Protein AF-A0A484YH81-F1 (afdb_monomer_lite)

Organism: NCBI:txid69218

InterPro domains:
  IPR007045 5-keto 4-deoxyuronate isomerase [PTHR38461] (2-57)
  IPR011051 RmlC-like cupin domain superfamily [SSF51182] (2-67)
  IPR021120 KduI/IolB isomerase [PF04962] (4-60)
  IPR027449 5-keto-4-deoxyuronate isomerase, N-terminal [G3DSA:2.60.120.520] (1-71)

pLDDT: mean 88.34, std 7.12, range [60.19, 95.25]

Foldseek 3Di:
DQADQQFKKKKKFWQKAWKWKAFPNDIDTAGHGKMKIGFGPTHDIDIGHPDPVMDGDMDIDIDGDPDGDDMDID

Sequence (74 aa):
MSYFLERRELGVINIGGPGTITVDGQCYEIGHRDALYVGKGAKEVVFASIDSGKTCEVLLQLRPGPYLLSHQKK

Secondary structure (DSSP, 8-state):
--STTTTEEEEEEE-SS-EEEEETTEEEEE-TT-EEEE-TT---EEEEESBTTB---EEEEEEE-SS----EE-

Structure (mmCIF, N/CA/C/O backbone):
data_AF-A0A484YH81-F1
#
_entry.id   AF-A0A484YH81-F1
#
loop_
_atom_site.group_PDB
_atom_site.id
_atom_site.type_symbol
_atom_site.label_atom_id
_atom_site.label_alt_id
_atom_site.label_comp_id
_atom_site.label_asym_id
_atom_site.label_entity_id
_atom_site.label_seq_id
_atom_site.pdbx_PDB_ins_code
_atom_site.Cartn_x
_atom_site.Cartn_y
_atom_site.Cartn_z
_atom_site.occupancy
_atom_site.B_iso_or_equiv
_atom_site.auth_seq_id
_atom_site.auth_comp_id
_atom_site.auth_asym_id
_atom_site.auth_atom_id
_atom_site.pdbx_PDB_model_num
ATOM 1 N N . MET A 1 1 ? -2.923 2.283 20.604 1.00 60.19 1 MET A N 1
ATOM 2 C CA . MET A 1 1 ? -3.108 2.159 19.148 1.00 60.19 1 MET A CA 1
ATOM 3 C C . MET A 1 1 ? -3.162 0.691 18.811 1.00 60.19 1 MET A C 1
ATOM 5 O O . MET A 1 1 ? -2.348 -0.053 19.347 1.00 60.19 1 MET A O 1
ATOM 9 N N . SER A 1 2 ? -4.117 0.293 17.982 1.00 82.50 2 SER A N 1
ATOM 10 C CA . SER A 1 2 ? -4.368 -1.114 17.653 1.00 82.50 2 SER A CA 1
ATOM 11 C C . SER A 1 2 ? -3.851 -1.504 16.265 1.00 82.50 2 SER A C 1
ATOM 13 O O . SER A 1 2 ? -3.626 -2.684 16.032 1.00 82.50 2 SER A O 1
ATOM 15 N N . TYR A 1 3 ? -3.650 -0.542 15.355 1.00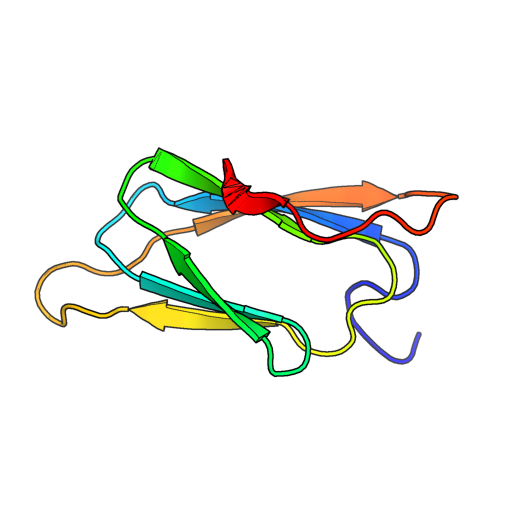 83.56 3 TYR A N 1
ATOM 16 C CA . TYR A 1 3 ? -3.146 -0.780 13.995 1.00 83.56 3 TYR A CA 1
ATOM 17 C C . TYR A 1 3 ? -2.476 0.474 13.398 1.00 83.56 3 TYR A C 1
ATOM 19 O O . TYR A 1 3 ? -2.643 1.590 13.898 1.00 83.56 3 TYR A O 1
ATOM 27 N N . PHE A 1 4 ? -1.680 0.288 12.340 1.00 85.69 4 PHE A N 1
ATOM 28 C CA . PHE A 1 4 ? -0.715 1.278 11.834 1.00 85.69 4 PHE A CA 1
ATOM 29 C C . PHE A 1 4 ? -1.350 2.593 11.345 1.00 85.69 4 PHE A C 1
ATOM 31 O O . PHE A 1 4 ? -0.846 3.678 11.653 1.00 85.69 4 PHE A O 1
ATOM 38 N N . LEU A 1 5 ? -2.481 2.516 10.634 1.00 87.44 5 LEU A N 1
ATOM 39 C CA . LEU A 1 5 ? -3.159 3.671 10.028 1.00 87.44 5 LEU A CA 1
ATOM 40 C C . LEU A 1 5 ? -4.397 4.142 10.809 1.00 87.44 5 LEU A C 1
ATOM 42 O O . LEU A 1 5 ? -5.221 4.881 10.279 1.00 87.44 5 LEU A O 1
ATOM 46 N N . GLU A 1 6 ? -4.514 3.802 12.098 1.00 85.94 6 GLU A N 1
ATOM 47 C CA . GLU A 1 6 ? -5.657 4.183 12.955 1.00 85.94 6 GLU A CA 1
ATOM 48 C C . GLU A 1 6 ? -5.940 5.696 12.956 1.00 85.94 6 GLU A C 1
ATOM 50 O O . GLU A 1 6 ? -7.089 6.139 12.997 1.00 85.94 6 GLU A O 1
ATOM 55 N N . ARG A 1 7 ? -4.883 6.513 12.884 1.00 87.69 7 ARG A N 1
ATOM 56 C CA . ARG A 1 7 ? -4.970 7.985 12.887 1.00 87.69 7 ARG A CA 1
ATOM 57 C C . ARG A 1 7 ? -4.116 8.644 11.802 1.00 87.69 7 ARG A C 1
ATOM 59 O O . ARG A 1 7 ? -3.803 9.831 11.899 1.00 87.69 7 ARG A O 1
ATOM 66 N N . ARG A 1 8 ? -3.682 7.868 10.809 1.00 88.81 8 ARG A N 1
ATOM 67 C CA . ARG A 1 8 ? -2.751 8.306 9.768 1.00 88.81 8 ARG A CA 1
ATOM 68 C C . ARG A 1 8 ? -3.256 7.878 8.407 1.00 88.81 8 ARG A C 1
ATOM 70 O O . ARG A 1 8 ? -3.796 6.794 8.264 1.00 88.81 8 ARG A O 1
ATOM 77 N N . GLU A 1 9 ? -3.025 8.723 7.430 1.00 90.75 9 GLU A N 1
ATOM 78 C CA . GLU A 1 9 ? -3.144 8.401 6.018 1.00 90.75 9 GLU A CA 1
ATOM 79 C C . GLU A 1 9 ? -1.754 8.028 5.498 1.00 90.75 9 GLU A C 1
ATOM 81 O O . GLU A 1 9 ? -0.738 8.524 6.006 1.00 90.75 9 GLU A O 1
ATOM 86 N N . LEU A 1 10 ? -1.711 7.173 4.484 1.00 92.12 10 LEU A N 1
ATOM 87 C CA . LEU A 1 10 ? -0.480 6.692 3.876 1.00 92.12 10 LEU A CA 1
ATOM 88 C C . LEU A 1 10 ? -0.511 6.937 2.369 1.00 92.12 10 LEU A C 1
ATOM 90 O O . LEU A 1 10 ? -1.378 6.438 1.665 1.00 92.12 10 LEU A O 1
ATOM 94 N N . GLY A 1 11 ? 0.459 7.694 1.870 1.00 93.19 11 GLY A N 1
ATOM 95 C CA . GLY A 1 11 ? 0.798 7.721 0.453 1.00 93.19 11 GLY A CA 1
ATOM 96 C C . GLY A 1 11 ? 1.876 6.684 0.166 1.00 93.19 11 GLY A C 1
ATOM 97 O O . GLY A 1 11 ? 2.877 6.628 0.881 1.00 93.19 11 GLY A O 1
ATOM 98 N N . VAL A 1 12 ? 1.674 5.886 -0.874 1.00 94.62 12 VAL A N 1
ATOM 99 C CA . VAL A 1 12 ? 2.642 4.918 -1.385 1.00 94.62 12 VAL A CA 1
ATOM 100 C C . VAL A 1 12 ? 2.992 5.295 -2.813 1.00 94.62 12 VAL A C 1
ATOM 102 O O . VAL A 1 12 ? 2.092 5.556 -3.606 1.00 94.62 12 VAL A O 1
ATOM 105 N N . ILE A 1 13 ? 4.279 5.305 -3.149 1.00 93.94 13 ILE A N 1
ATOM 106 C CA . ILE A 1 13 ? 4.759 5.459 -4.527 1.00 93.94 13 ILE A CA 1
ATOM 107 C C . ILE A 1 13 ? 5.703 4.300 -4.822 1.00 93.94 13 ILE A C 1
ATOM 109 O O . ILE A 1 13 ? 6.682 4.122 -4.096 1.00 93.94 13 ILE A O 1
ATOM 113 N N . ASN A 1 14 ? 5.429 3.527 -5.871 1.00 93.94 14 ASN A N 1
ATOM 114 C CA . ASN A 1 14 ? 6.337 2.472 -6.309 1.00 93.94 14 ASN A CA 1
ATOM 115 C C . ASN A 1 14 ? 7.450 3.064 -7.178 1.00 93.94 14 ASN A C 1
ATOM 117 O O . ASN A 1 14 ? 7.192 3.701 -8.194 1.00 93.94 14 ASN A O 1
ATOM 121 N N . ILE A 1 15 ? 8.695 2.853 -6.779 1.00 93.75 15 ILE A N 1
ATOM 122 C CA . ILE A 1 15 ? 9.902 3.267 -7.500 1.00 93.75 15 ILE A CA 1
ATOM 123 C C . ILE A 1 15 ? 10.669 2.071 -8.084 1.00 93.75 15 ILE A C 1
ATOM 125 O O . ILE A 1 15 ? 11.655 2.276 -8.785 1.00 93.75 15 ILE A O 1
ATOM 129 N N . GLY A 1 16 ? 10.203 0.845 -7.829 1.00 91.50 16 GLY A N 1
ATOM 130 C CA . GLY A 1 16 ? 10.818 -0.400 -8.281 1.00 91.50 16 GLY A CA 1
ATOM 131 C C . GLY A 1 16 ? 10.015 -1.133 -9.361 1.00 91.50 16 GLY A C 1
ATOM 132 O O . GLY A 1 16 ? 9.352 -0.534 -10.209 1.00 91.50 16 GLY A O 1
ATOM 133 N N . GLY A 1 17 ? 10.111 -2.462 -9.349 1.00 91.62 17 GLY A N 1
ATOM 134 C CA . GLY A 1 17 ? 9.377 -3.371 -10.229 1.00 91.62 17 GLY A CA 1
ATOM 135 C C . GLY A 1 17 ? 7.874 -3.450 -9.929 1.00 91.62 17 GLY A C 1
ATOM 136 O O . GLY A 1 17 ? 7.407 -2.915 -8.924 1.00 91.62 17 GLY A O 1
ATOM 137 N N . PRO A 1 18 ? 7.088 -4.109 -10.797 1.00 93.62 18 PRO A N 1
ATOM 138 C CA . PRO A 1 18 ? 5.651 -4.260 -10.595 1.00 93.62 18 PRO A CA 1
ATOM 139 C C . PRO A 1 18 ? 5.349 -5.067 -9.327 1.00 93.62 18 PRO A C 1
ATOM 141 O O . PRO A 1 18 ? 5.976 -6.091 -9.040 1.00 93.62 18 PRO A O 1
ATOM 144 N N . GLY A 1 19 ? 4.356 -4.608 -8.576 1.00 93.88 19 GLY A N 1
ATOM 145 C CA . GLY A 1 19 ? 3.935 -5.224 -7.327 1.00 93.88 19 GLY A CA 1
ATOM 146 C C . GLY A 1 19 ? 2.434 -5.132 -7.112 1.00 93.88 19 GLY A C 1
ATOM 147 O O . GLY A 1 19 ? 1.702 -4.552 -7.910 1.00 93.88 19 GLY A O 1
ATOM 148 N N . THR A 1 20 ? 1.979 -5.687 -5.999 1.00 94.94 20 THR A N 1
ATOM 149 C CA . THR A 1 20 ? 0.606 -5.542 -5.523 1.00 94.94 20 THR A CA 1
ATOM 150 C C . THR A 1 20 ? 0.602 -4.974 -4.115 1.00 94.94 20 THR A C 1
ATOM 152 O O . THR A 1 20 ? 1.439 -5.337 -3.285 1.00 94.94 20 THR A O 1
ATOM 155 N N . ILE A 1 21 ? -0.364 -4.106 -3.833 1.00 94.81 21 ILE A N 1
ATOM 156 C CA . ILE A 1 21 ? -0.651 -3.615 -2.490 1.00 94.81 21 ILE A CA 1
ATOM 157 C C . ILE A 1 21 ? -2.054 -4.066 -2.120 1.00 94.81 21 ILE A C 1
ATOM 159 O O . ILE A 1 21 ? -3.017 -3.692 -2.783 1.00 94.81 21 ILE A O 1
ATOM 163 N N . THR A 1 22 ? -2.178 -4.842 -1.051 1.00 95.25 22 THR A N 1
ATOM 164 C CA . THR A 1 22 ? -3.472 -5.276 -0.525 1.00 95.25 22 THR A CA 1
ATOM 165 C C . THR A 1 22 ? -3.815 -4.457 0.707 1.00 95.25 22 THR A C 1
ATOM 167 O O . THR A 1 22 ? -3.048 -4.451 1.665 1.00 95.25 22 THR A O 1
ATOM 170 N N . VAL A 1 23 ? -4.957 -3.773 0.689 1.00 94.69 23 VAL A N 1
ATOM 171 C CA . VAL A 1 23 ? -5.468 -2.968 1.806 1.00 94.69 23 VAL A CA 1
ATOM 172 C C . VAL A 1 23 ? -6.767 -3.590 2.297 1.00 94.69 23 VAL A C 1
ATOM 174 O O . VAL A 1 23 ? -7.736 -3.632 1.544 1.00 94.69 23 VAL A O 1
ATOM 177 N N . ASP A 1 24 ? -6.787 -4.096 3.532 1.00 92.62 24 ASP A N 1
ATOM 178 C CA . ASP A 1 24 ? -7.960 -4.747 4.145 1.00 92.62 24 ASP A CA 1
ATOM 179 C C . ASP A 1 24 ? -8.662 -5.765 3.210 1.00 92.62 24 ASP A C 1
ATOM 181 O O . ASP A 1 24 ? -9.888 -5.831 3.113 1.00 92.62 24 ASP A O 1
ATOM 185 N N . GLY A 1 25 ? -7.863 -6.554 2.481 1.00 93.06 25 GLY A N 1
ATOM 186 C CA . GLY A 1 25 ? -8.332 -7.568 1.529 1.00 93.06 25 GLY A CA 1
ATOM 187 C C . GLY A 1 25 ? -8.581 -7.077 0.095 1.00 93.06 25 GLY A C 1
ATOM 188 O O . GLY A 1 25 ? -8.756 -7.905 -0.797 1.00 93.06 25 GLY A O 1
ATOM 189 N N . GLN A 1 26 ? -8.551 -5.769 -0.175 1.00 93.06 26 GLN A N 1
ATOM 190 C CA . GLN A 1 26 ? -8.617 -5.234 -1.540 1.00 93.06 26 GLN A CA 1
ATOM 191 C C . GLN A 1 26 ? -7.229 -5.160 -2.169 1.00 93.06 26 GLN A C 1
ATOM 193 O O . GLN A 1 26 ? -6.372 -4.422 -1.689 1.00 93.06 26 GLN A O 1
ATOM 198 N N . CYS A 1 27 ? -7.022 -5.901 -3.255 1.00 94.06 27 CYS A N 1
ATOM 199 C CA . CYS A 1 27 ? -5.760 -5.929 -3.986 1.00 94.06 27 CYS A CA 1
ATOM 200 C C . CYS A 1 27 ? -5.700 -4.821 -5.046 1.00 94.06 27 CYS A C 1
ATOM 202 O O . CYS A 1 27 ? -6.611 -4.680 -5.863 1.00 94.06 27 CYS A O 1
ATOM 204 N N . TYR A 1 28 ? -4.601 -4.074 -5.053 1.00 93.75 28 TYR A N 1
ATOM 205 C CA . TYR A 1 28 ? -4.271 -3.056 -6.039 1.00 93.75 28 TYR A CA 1
ATOM 206 C C . TYR A 1 28 ? -2.969 -3.447 -6.733 1.00 93.75 28 TYR A C 1
ATOM 208 O O . TYR A 1 28 ? -1.924 -3.530 -6.092 1.00 93.75 28 TYR A O 1
ATOM 216 N N . GLU A 1 29 ? -3.003 -3.660 -8.044 1.00 93.81 29 GLU A N 1
ATOM 217 C CA . GLU A 1 29 ? -1.780 -3.797 -8.839 1.00 93.81 29 GLU A CA 1
ATOM 218 C C . GLU A 1 29 ? -1.107 -2.432 -8.965 1.00 93.81 29 GLU A C 1
ATOM 220 O O . GLU A 1 29 ? -1.783 -1.443 -9.241 1.00 93.81 29 GLU A O 1
ATOM 225 N N . ILE A 1 30 ? 0.205 -2.355 -8.769 1.00 93.44 30 ILE A N 1
ATOM 226 C CA . ILE A 1 30 ? 0.978 -1.111 -8.751 1.00 93.44 30 ILE A CA 1
ATOM 227 C C . ILE A 1 30 ? 2.204 -1.286 -9.646 1.00 93.44 30 ILE A C 1
ATOM 229 O O . ILE A 1 30 ? 3.127 -2.046 -9.340 1.00 93.44 30 ILE A O 1
ATOM 233 N N . GLY A 1 31 ? 2.211 -0.572 -10.768 1.00 91.62 31 GLY A N 1
ATOM 234 C CA . GLY A 1 31 ? 3.345 -0.506 -11.680 1.00 91.62 31 GLY A CA 1
ATOM 235 C C . GLY A 1 31 ? 4.453 0.418 -11.177 1.00 91.62 31 GLY A C 1
ATOM 236 O O . GLY A 1 31 ? 4.343 1.058 -10.133 1.00 91.62 31 GLY A O 1
ATOM 237 N N . HIS A 1 32 ? 5.542 0.502 -11.935 1.00 90.81 32 HIS A N 1
ATOM 238 C CA . HIS A 1 32 ? 6.614 1.456 -11.660 1.00 90.81 32 HIS A CA 1
ATOM 239 C C . HIS A 1 32 ? 6.097 2.897 -11.820 1.00 90.81 32 HIS A C 1
ATOM 241 O O . HIS A 1 32 ? 5.583 3.251 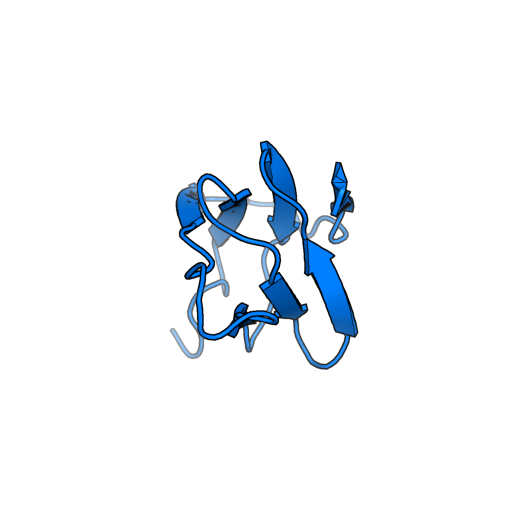-12.880 1.00 90.81 32 HIS A O 1
ATOM 247 N N . ARG A 1 33 ? 6.306 3.730 -10.795 1.00 90.81 33 ARG A N 1
ATOM 248 C CA . ARG A 1 33 ? 5.808 5.112 -10.629 1.00 90.81 33 ARG A CA 1
ATOM 249 C C . ARG A 1 33 ? 4.303 5.262 -10.408 1.00 90.81 33 ARG A C 1
ATOM 251 O O . ARG A 1 33 ? 3.843 6.400 -10.328 1.00 90.81 33 ARG A O 1
ATOM 258 N N . ASP A 1 34 ? 3.572 4.166 -10.234 1.00 94.00 34 ASP A N 1
ATOM 259 C CA . ASP A 1 34 ? 2.191 4.239 -9.758 1.00 94.00 34 ASP A CA 1
ATOM 260 C C . ASP A 1 34 ? 2.170 4.649 -8.281 1.00 94.00 34 ASP A C 1
ATOM 262 O O . ASP A 1 34 ? 3.088 4.344 -7.503 1.00 94.00 34 ASP A O 1
ATOM 266 N N . ALA A 1 35 ? 1.089 5.316 -7.887 1.00 91.88 35 ALA A N 1
ATOM 267 C CA . ALA A 1 35 ? 0.863 5.726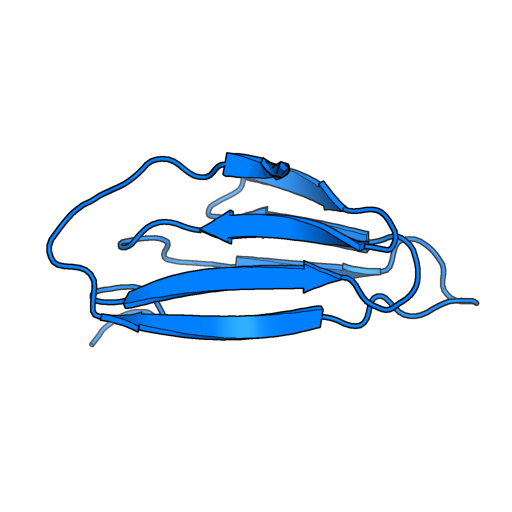 -6.516 1.00 91.88 35 ALA A CA 1
ATOM 268 C C . ALA A 1 35 ? -0.438 5.137 -5.966 1.00 91.88 35 ALA A C 1
ATOM 270 O O . ALA A 1 35 ? -1.470 5.093 -6.635 1.00 91.88 35 ALA A O 1
ATOM 271 N N . LEU A 1 36 ? -0.411 4.733 -4.699 1.00 94.00 36 LEU A N 1
A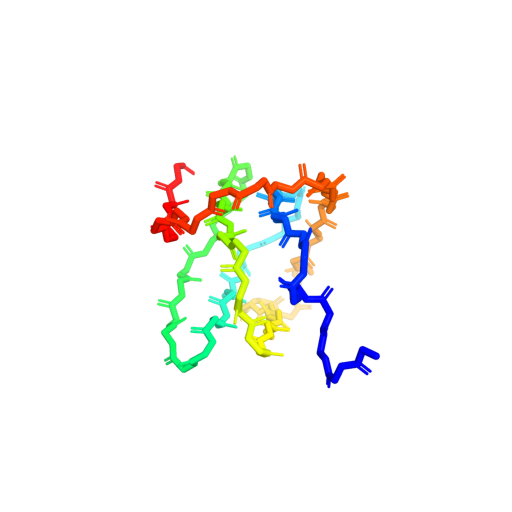TOM 272 C CA . LEU A 1 36 ? -1.606 4.357 -3.957 1.00 94.00 36 LEU A CA 1
ATOM 273 C C . LEU A 1 36 ? -1.753 5.264 -2.746 1.00 94.00 36 LEU A C 1
ATOM 275 O O . LEU A 1 36 ? -0.875 5.348 -1.889 1.00 94.00 36 LEU A O 1
ATOM 279 N N . TYR A 1 37 ? -2.895 5.925 -2.658 1.00 93.62 37 TYR A N 1
ATOM 280 C CA . TYR A 1 37 ? -3.312 6.623 -1.461 1.00 93.62 37 TYR A CA 1
ATOM 281 C C . TYR A 1 37 ? -4.176 5.696 -0.608 1.00 93.62 37 TYR A C 1
ATOM 283 O O . TYR A 1 37 ? -5.224 5.221 -1.045 1.00 93.62 37 TYR A O 1
ATOM 291 N N . VAL A 1 38 ? -3.737 5.457 0.624 1.00 92.00 38 VAL A N 1
ATOM 292 C CA . VAL A 1 38 ? -4.431 4.658 1.626 1.00 92.00 38 VAL A CA 1
ATOM 293 C C . VAL A 1 38 ? -4.968 5.596 2.702 1.00 92.00 38 VAL A C 1
ATOM 295 O O . VAL A 1 38 ? -4.210 6.206 3.461 1.00 92.00 38 VAL A O 1
ATOM 298 N N . GLY A 1 39 ? -6.292 5.722 2.760 1.00 87.88 39 GLY A N 1
ATOM 299 C CA . GLY A 1 39 ? -6.955 6.524 3.776 1.00 87.88 39 GLY A CA 1
ATOM 300 C C . GLY A 1 39 ? -6.748 6.008 5.199 1.00 87.88 39 GLY A C 1
ATOM 301 O O . GLY A 1 39 ? -6.387 4.854 5.444 1.00 87.88 39 GLY A O 1
ATOM 302 N N . LYS A 1 40 ? -7.015 6.899 6.153 1.00 88.25 40 LYS A N 1
ATOM 303 C CA . LYS A 1 40 ? -7.029 6.600 7.585 1.00 88.25 40 LYS A CA 1
ATOM 304 C C . LYS A 1 40 ? -8.009 5.474 7.905 1.00 88.25 40 LYS A C 1
ATOM 306 O O . LYS A 1 40 ? -9.126 5.470 7.402 1.00 88.25 40 LYS A O 1
ATOM 311 N N . GLY A 1 41 ? -7.631 4.587 8.818 1.00 86.38 41 GLY A N 1
ATOM 312 C CA . GLY A 1 41 ? -8.497 3.519 9.321 1.00 86.38 41 GLY A CA 1
ATOM 313 C C . GLY A 1 41 ? -8.200 2.135 8.748 1.00 86.38 41 GLY A C 1
ATOM 314 O O . GLY A 1 41 ? -8.724 1.165 9.289 1.00 86.38 41 GLY A O 1
ATOM 315 N N . ALA A 1 42 ? -7.338 2.033 7.730 1.00 90.12 42 ALA A N 1
ATOM 316 C CA . ALA A 1 42 ? -6.911 0.744 7.193 1.00 90.12 42 ALA A CA 1
ATOM 317 C C . ALA A 1 42 ? -6.165 -0.076 8.256 1.00 90.12 42 ALA A C 1
ATOM 319 O O . ALA A 1 42 ? -5.232 0.426 8.897 1.00 90.12 42 ALA A O 1
ATOM 320 N N . LYS A 1 43 ? -6.584 -1.326 8.465 1.00 90.69 43 LYS A N 1
ATOM 321 C CA . LYS A 1 43 ? -6.034 -2.185 9.525 1.00 90.69 43 LYS A CA 1
ATOM 322 C C . LYS A 1 43 ? -4.791 -2.920 9.059 1.00 90.69 43 LYS A C 1
ATOM 324 O O . LYS A 1 43 ? -3.812 -2.976 9.803 1.00 90.69 43 LYS A O 1
ATOM 329 N N . GLU A 1 44 ? -4.831 -3.442 7.841 1.00 92.69 44 GLU A N 1
ATOM 330 C CA . GLU A 1 44 ? -3.761 -4.229 7.248 1.00 92.69 44 GLU A CA 1
ATOM 331 C C . GLU A 1 44 ? -3.401 -3.698 5.858 1.00 92.69 44 GLU A C 1
ATOM 333 O O . GLU A 1 44 ? -4.265 -3.449 5.016 1.00 92.69 44 GLU A O 1
ATOM 338 N N . VAL A 1 45 ? -2.097 -3.525 5.631 1.00 92.69 45 VAL A N 1
ATOM 339 C CA . VAL A 1 45 ? -1.530 -3.166 4.331 1.00 92.69 45 VAL A CA 1
ATOM 340 C C . VAL A 1 45 ? -0.394 -4.135 4.034 1.00 92.69 45 VAL A C 1
ATOM 342 O O . VAL A 1 45 ? 0.601 -4.163 4.759 1.00 92.69 45 VAL A O 1
ATOM 345 N N . VAL A 1 46 ? -0.545 -4.927 2.975 1.00 94.31 46 VAL A N 1
ATOM 346 C CA . VAL A 1 46 ? 0.427 -5.942 2.552 1.00 94.31 46 VAL A CA 1
ATOM 347 C C . VAL A 1 46 ? 1.024 -5.537 1.213 1.00 94.31 46 VAL A C 1
ATOM 349 O O . VAL A 1 46 ? 0.293 -5.203 0.285 1.00 94.31 46 VAL A O 1
ATOM 352 N N . PHE A 1 47 ? 2.348 -5.596 1.105 1.00 93.06 47 PHE A N 1
ATOM 353 C CA . PHE A 1 47 ? 3.085 -5.316 -0.125 1.00 93.06 47 PHE A CA 1
ATOM 354 C C . PHE A 1 47 ? 3.679 -6.618 -0.657 1.00 93.06 47 PHE A C 1
ATOM 356 O O . PHE A 1 47 ? 4.293 -7.368 0.101 1.00 93.06 47 PHE A O 1
ATOM 363 N N . ALA A 1 48 ? 3.529 -6.870 -1.953 1.00 93.06 48 ALA A N 1
ATOM 364 C CA . ALA A 1 48 ? 4.152 -8.003 -2.624 1.00 93.06 48 ALA A CA 1
ATOM 365 C C . ALA A 1 48 ? 4.755 -7.578 -3.967 1.00 93.06 48 ALA A C 1
ATOM 367 O O . ALA A 1 48 ? 4.264 -6.660 -4.624 1.00 93.06 48 ALA A O 1
ATOM 368 N N . SER A 1 49 ? 5.834 -8.249 -4.369 1.00 92.44 49 SER A N 1
ATOM 369 C CA . SER A 1 49 ? 6.421 -8.102 -5.707 1.00 92.44 49 SER A CA 1
ATOM 370 C C . SER A 1 49 ? 5.830 -9.161 -6.631 1.00 92.44 49 SER A C 1
ATOM 372 O O . SER A 1 49 ? 5.648 -10.300 -6.206 1.00 92.44 49 SER A O 1
ATOM 374 N N . ILE A 1 50 ? 5.545 -8.797 -7.881 1.00 89.31 50 ILE A N 1
ATOM 375 C CA . ILE A 1 50 ? 5.045 -9.748 -8.887 1.00 89.31 50 ILE A CA 1
ATOM 376 C C . ILE A 1 50 ? 6.215 -10.477 -9.561 1.00 89.31 50 ILE A C 1
ATOM 378 O O . ILE A 1 50 ? 6.109 -11.658 -9.878 1.00 89.31 50 ILE A O 1
ATOM 382 N N . ASP A 1 51 ? 7.337 -9.786 -9.760 1.00 84.94 51 ASP A N 1
ATOM 383 C CA . ASP A 1 51 ? 8.523 -10.322 -10.427 1.00 84.94 51 ASP A CA 1
ATOM 384 C C . ASP A 1 51 ? 9.671 -10.530 -9.428 1.00 84.94 51 ASP A C 1
ATOM 386 O O . ASP A 1 51 ? 10.099 -9.599 -8.748 1.00 84.94 51 ASP A O 1
ATOM 390 N N . SER A 1 52 ? 10.213 -11.749 -9.357 1.00 77.31 52 SER A N 1
ATOM 391 C CA . SER A 1 52 ? 11.392 -12.056 -8.535 1.00 77.31 52 SER A CA 1
ATOM 392 C C . SER A 1 52 ? 12.680 -11.428 -9.078 1.00 77.31 52 SER A C 1
ATOM 394 O O . SER A 1 52 ? 13.651 -11.300 -8.337 1.00 77.31 52 SER A O 1
ATOM 396 N N . GLY A 1 53 ? 12.707 -11.051 -10.363 1.00 82.88 53 GLY A N 1
ATOM 397 C CA . GLY A 1 53 ? 13.836 -10.363 -10.991 1.00 82.88 53 GLY A CA 1
ATOM 398 C C . GLY A 1 53 ? 13.858 -8.850 -10.749 1.00 82.88 53 GLY A C 1
ATOM 399 O O . GLY A 1 53 ? 14.912 -8.231 -10.900 1.00 82.88 53 GLY A O 1
ATOM 400 N N . LYS A 1 54 ? 12.722 -8.249 -10.366 1.00 81.19 54 LYS A N 1
ATOM 401 C CA . LYS A 1 54 ? 12.586 -6.815 -10.073 1.00 81.19 54 LYS A CA 1
ATOM 402 C C . LYS A 1 54 ? 11.711 -6.595 -8.845 1.00 81.19 54 LYS A C 1
ATOM 404 O O . LYS A 1 54 ? 10.486 -6.654 -8.916 1.00 81.19 54 LYS A O 1
ATOM 409 N N . THR A 1 55 ? 12.354 -6.267 -7.733 1.00 86.50 55 THR A N 1
ATOM 410 C CA . THR A 1 55 ? 11.694 -5.980 -6.459 1.00 86.50 55 THR A CA 1
ATOM 411 C C . THR A 1 55 ? 10.788 -4.756 -6.550 1.00 86.50 55 THR A C 1
ATOM 413 O O . THR A 1 55 ? 11.176 -3.716 -7.083 1.00 86.50 55 THR A O 1
ATOM 416 N N . CYS A 1 56 ? 9.578 -4.869 -6.004 1.00 89.06 56 CYS A N 1
ATOM 417 C CA . CYS A 1 56 ? 8.705 -3.731 -5.750 1.00 89.06 56 CYS A CA 1
ATOM 418 C C . CYS A 1 56 ? 9.293 -2.921 -4.592 1.00 89.06 56 CYS A C 1
ATOM 420 O O . CYS A 1 56 ? 9.396 -3.405 -3.462 1.00 89.06 56 CYS A O 1
ATOM 422 N N . GLU A 1 57 ? 9.702 -1.694 -4.887 1.00 91.25 57 GLU A N 1
ATOM 423 C CA . GLU A 1 57 ? 10.309 -0.781 -3.925 1.00 91.25 57 GLU A CA 1
ATOM 424 C C . GLU A 1 57 ? 9.356 0.383 -3.720 1.00 91.25 57 GLU A C 1
ATOM 426 O O . GLU A 1 57 ? 9.002 1.074 -4.672 1.00 91.25 57 GLU A O 1
ATOM 431 N N . VAL A 1 58 ? 8.918 0.604 -2.484 1.00 92.06 58 VAL A N 1
ATOM 432 C CA . VAL A 1 58 ? 7.879 1.592 -2.190 1.00 92.06 58 VAL A CA 1
ATOM 433 C C . VAL A 1 58 ? 8.374 2.675 -1.246 1.00 92.06 58 VAL A C 1
ATOM 435 O O . VAL A 1 58 ? 8.938 2.403 -0.187 1.00 92.06 58 VAL A O 1
ATOM 438 N N . LEU A 1 59 ? 8.112 3.927 -1.613 1.00 93.12 59 LEU A N 1
ATOM 439 C CA . LEU A 1 59 ? 8.267 5.075 -0.730 1.00 93.12 59 LEU A CA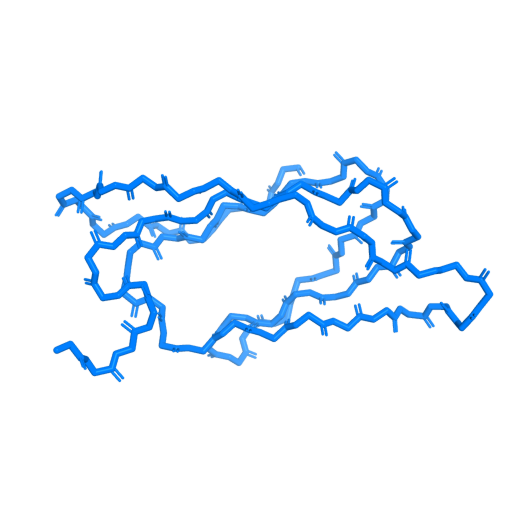 1
ATOM 440 C C . LEU A 1 59 ? 6.966 5.303 0.032 1.00 93.12 59 LEU A C 1
ATOM 442 O O . LEU A 1 59 ? 5.895 5.394 -0.569 1.00 93.12 59 LEU A O 1
ATOM 446 N N . LEU A 1 60 ? 7.075 5.424 1.354 1.00 93.25 60 LEU A N 1
ATOM 447 C CA . LEU A 1 60 ? 5.944 5.611 2.256 1.00 93.25 60 LEU A CA 1
ATOM 448 C C . LEU A 1 60 ? 5.943 7.034 2.813 1.00 93.25 60 LEU A C 1
ATOM 450 O O . LEU A 1 60 ? 6.917 7.480 3.419 1.00 93.25 60 LEU A O 1
ATOM 454 N N . GLN A 1 61 ? 4.824 7.734 2.653 1.00 91.75 61 GLN A N 1
ATOM 455 C CA . GLN A 1 61 ? 4.594 9.046 3.249 1.00 91.75 61 GLN A CA 1
ATOM 456 C C . GLN A 1 61 ? 3.400 8.989 4.192 1.00 91.75 61 GLN A C 1
ATOM 458 O O . GLN A 1 61 ? 2.262 8.805 3.768 1.00 91.75 61 GLN A O 1
ATOM 463 N N . LEU A 1 62 ? 3.658 9.181 5.484 1.00 89.75 62 LEU A N 1
ATOM 464 C CA . LEU A 1 62 ? 2.625 9.189 6.513 1.00 89.75 62 LEU A CA 1
ATOM 465 C C . LEU A 1 62 ? 2.222 10.612 6.862 1.00 89.75 62 LEU A C 1
ATOM 467 O O . LEU A 1 62 ? 3.073 11.458 7.140 1.00 89.75 62 LEU A O 1
ATOM 471 N N . ARG A 1 63 ? 0.916 10.854 6.948 1.00 86.25 63 ARG A N 1
ATOM 472 C CA . ARG A 1 63 ? 0.377 12.120 7.451 1.00 86.25 63 ARG A CA 1
ATOM 473 C C . ARG A 1 63 ? -0.719 11.863 8.481 1.00 86.25 63 ARG A C 1
ATOM 475 O O . ARG A 1 63 ? -1.531 10.963 8.281 1.00 86.25 63 ARG A O 1
ATOM 482 N N . PRO A 1 64 ? -0.773 12.616 9.591 1.00 83.06 64 PRO A N 1
ATOM 483 C CA . PRO A 1 64 ? -1.967 12.654 10.426 1.00 83.06 64 PRO A CA 1
ATOM 484 C C . PRO A 1 64 ? -3.135 13.198 9.600 1.00 83.06 64 PRO A C 1
ATOM 486 O O . PRO A 1 64 ? -2.999 14.236 8.955 1.00 83.06 64 PRO A O 1
ATOM 489 N N . GLY A 1 65 ? -4.267 12.505 9.625 1.00 70.38 65 GLY A N 1
ATOM 490 C CA . GLY A 1 65 ? -5.465 12.893 8.884 1.0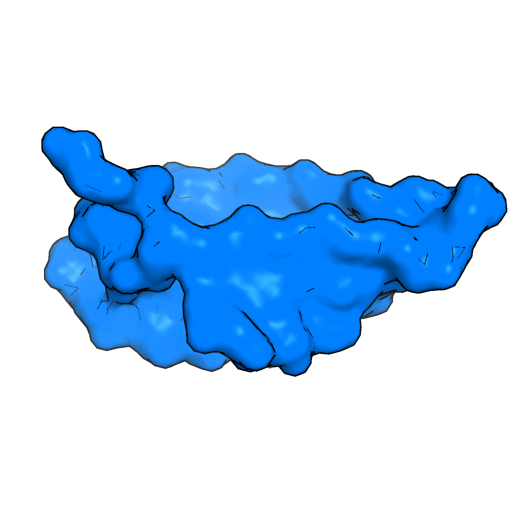0 70.38 65 GLY A CA 1
ATOM 491 C C . GLY A 1 65 ? -6.674 12.909 9.813 1.00 70.38 65 GLY A C 1
ATOM 492 O O . GLY A 1 65 ? -6.925 11.906 10.488 1.00 70.38 65 GLY A O 1
ATOM 493 N N . PRO A 1 66 ? -7.437 14.011 9.917 1.00 69.88 66 PRO A N 1
ATOM 494 C CA . PRO A 1 66 ? -8.671 14.003 10.696 1.00 69.88 66 PRO A CA 1
ATOM 495 C C . PRO A 1 66 ? -9.777 13.189 10.003 1.00 69.88 66 PRO A C 1
ATOM 497 O O . PRO A 1 66 ? -10.597 12.576 10.691 1.00 69.88 66 PRO A O 1
ATOM 500 N N . TYR A 1 67 ? -9.756 13.086 8.671 1.00 70.88 67 TYR A N 1
ATOM 501 C CA . TYR A 1 67 ? -10.843 12.522 7.867 1.00 70.88 67 TYR A CA 1
ATOM 502 C C . TYR A 1 67 ? -10.605 11.071 7.436 1.00 70.88 67 TYR A C 1
ATOM 504 O O . TYR A 1 67 ? -9.480 10.578 7.424 1.00 70.88 67 TYR A O 1
ATOM 512 N N . LEU A 1 68 ? -11.703 10.378 7.128 1.00 73.56 68 LEU A N 1
ATOM 513 C CA . LEU A 1 68 ? -11.704 9.032 6.565 1.00 73.56 68 LEU A CA 1
ATOM 514 C C . LEU A 1 68 ? -11.929 9.177 5.056 1.00 73.56 68 LEU A C 1
ATOM 516 O O . LEU A 1 68 ? -13.012 9.571 4.630 1.00 73.56 68 LEU A O 1
ATOM 520 N N . LEU A 1 69 ? -10.880 8.954 4.268 1.00 76.69 69 LEU A N 1
ATOM 521 C CA . LEU A 1 69 ? -10.891 9.109 2.813 1.00 76.69 69 LEU A CA 1
ATOM 522 C C . LEU A 1 69 ? -10.801 7.733 2.146 1.00 76.69 69 LEU A C 1
ATOM 524 O O . LEU A 1 69 ? -10.141 6.835 2.663 1.00 76.69 69 LEU A O 1
ATOM 528 N N . SER A 1 70 ? -11.463 7.559 1.002 1.00 82.19 70 SER A N 1
ATOM 529 C CA . SER A 1 70 ? -11.388 6.311 0.233 1.00 82.19 70 SER A CA 1
ATOM 530 C C . SER A 1 70 ? -9.976 6.078 -0.309 1.00 82.19 70 SER A C 1
ATOM 532 O O . SER A 1 70 ? -9.272 7.034 -0.642 1.00 82.19 70 SER A O 1
ATOM 534 N N . HIS A 1 71 ? -9.581 4.811 -0.442 1.00 82.00 71 HIS A N 1
ATOM 535 C CA . HIS A 1 71 ? -8.333 4.441 -1.108 1.00 82.00 71 HIS A CA 1
ATOM 536 C C . HIS A 1 71 ? -8.396 4.831 -2.590 1.00 82.00 71 HIS A C 1
ATOM 538 O O . HIS A 1 71 ? -9.432 4.654 -3.229 1.00 82.00 71 HIS A O 1
ATOM 544 N N . GLN A 1 72 ? -7.318 5.400 -3.129 1.00 83.56 72 GLN A N 1
ATOM 545 C CA . GLN A 1 72 ? -7.267 5.867 -4.518 1.00 83.56 72 GLN A CA 1
ATOM 546 C C . GLN A 1 72 ? -5.945 5.455 -5.157 1.00 83.56 72 GLN A C 1
ATOM 548 O O . GLN A 1 72 ? -4.883 5.815 -4.648 1.00 83.56 72 GLN A O 1
ATOM 553 N N . LYS A 1 73 ? -6.006 4.737 -6.282 1.00 84.31 73 LYS A N 1
ATOM 554 C CA . LYS A 1 73 ? -4.839 4.477 -7.133 1.00 84.31 73 LYS A CA 1
ATOM 555 C C . LYS A 1 73 ? -4.715 5.601 -8.166 1.00 84.31 73 LYS A C 1
ATOM 557 O O . LYS A 1 73 ? -5.719 5.994 -8.761 1.00 84.31 73 LYS A O 1
ATOM 562 N N . LYS A 1 74 ? -3.502 6.106 -8.369 1.00 73.69 74 LYS A N 1
ATOM 563 C CA . LYS A 1 74 ? -3.155 7.068 -9.416 1.00 73.69 74 LYS A CA 1
ATOM 564 C C . LYS A 1 74 ? -1.960 6.606 -10.226 1.00 73.69 74 LYS A C 1
ATOM 566 O O . LYS A 1 74 ? -1.094 5.912 -9.649 1.00 73.69 74 LYS A O 1
#

Radius of gyration: 12.05 Å; chains: 1; bounding box: 26×26×31 Å